Protein AF-A0A1G6PSW4-F1 (afdb_monomer_lite)

Structure (mmCIF, N/CA/C/O backbone):
data_AF-A0A1G6PSW4-F1
#
_entry.id   AF-A0A1G6PSW4-F1
#
loop_
_atom_site.group_PDB
_atom_site.id
_atom_site.type_symbol
_atom_site.label_atom_id
_atom_site.label_alt_id
_atom_site.label_comp_id
_atom_site.label_asym_id
_atom_site.label_entity_id
_atom_site.label_seq_id
_atom_site.pdbx_PDB_ins_code
_atom_site.Cartn_x
_atom_site.Cartn_y
_atom_site.Cartn_z
_atom_site.occupancy
_atom_site.B_iso_or_equiv
_atom_site.auth_seq_id
_atom_site.auth_comp_id
_atom_site.auth_asym_id
_atom_site.auth_atom_id
_atom_site.pdbx_PDB_model_num
ATOM 1 N N . MET A 1 1 ? 18.947 -7.339 -13.121 1.00 41.66 1 MET A N 1
ATOM 2 C CA . MET A 1 1 ? 17.859 -6.642 -12.406 1.00 41.66 1 MET A CA 1
ATOM 3 C C . MET A 1 1 ? 17.370 -7.594 -11.336 1.00 41.66 1 MET A C 1
ATOM 5 O O . MET A 1 1 ? 17.132 -8.744 -11.681 1.00 41.66 1 MET A O 1
ATOM 9 N N . ALA A 1 2 ? 17.347 -7.185 -10.065 1.00 48.44 2 ALA A N 1
ATOM 10 C CA . ALA A 1 2 ? 16.822 -8.041 -9.003 1.00 48.44 2 ALA A CA 1
ATOM 11 C C . ALA A 1 2 ? 15.363 -8.396 -9.331 1.00 48.44 2 ALA A C 1
ATOM 13 O O . ALA A 1 2 ? 14.599 -7.522 -9.742 1.00 48.44 2 ALA A O 1
ATOM 14 N N . GLU A 1 3 ? 14.991 -9.670 -9.221 1.00 54.16 3 GLU A N 1
ATOM 15 C CA . GLU A 1 3 ? 13.607 -10.093 -9.415 1.00 54.16 3 GLU A CA 1
ATOM 16 C C . GLU A 1 3 ? 12.763 -9.524 -8.276 1.00 54.16 3 GLU A C 1
ATOM 18 O O . GLU A 1 3 ? 12.795 -10.000 -7.143 1.00 54.16 3 GLU A O 1
ATOM 23 N N . LEU A 1 4 ? 12.039 -8.449 -8.569 1.00 62.00 4 LEU A N 1
ATOM 24 C CA . LEU A 1 4 ? 11.111 -7.856 -7.622 1.00 62.00 4 LEU A CA 1
ATOM 25 C C . LEU A 1 4 ? 9.950 -8.826 -7.386 1.00 62.00 4 LEU A C 1
ATOM 27 O O . LEU A 1 4 ? 9.280 -9.252 -8.330 1.00 62.00 4 LEU A O 1
ATOM 31 N N . ASN A 1 5 ? 9.690 -9.154 -6.119 1.00 71.69 5 ASN A N 1
ATOM 32 C CA . ASN A 1 5 ? 8.501 -9.908 -5.737 1.00 71.69 5 ASN A CA 1
ATOM 33 C C . ASN A 1 5 ? 7.255 -9.093 -6.092 1.00 71.69 5 ASN A C 1
ATOM 35 O O . ASN A 1 5 ? 7.162 -7.937 -5.689 1.00 71.69 5 ASN A O 1
ATOM 39 N N . ARG A 1 6 ? 6.281 -9.680 -6.788 1.00 76.62 6 ARG A N 1
ATOM 40 C CA . ARG A 1 6 ? 5.073 -8.969 -7.250 1.00 76.62 6 ARG A CA 1
ATOM 41 C C . ARG A 1 6 ? 3.854 -9.337 -6.417 1.00 76.62 6 ARG A C 1
ATOM 43 O O . ARG A 1 6 ? 3.868 -10.358 -5.742 1.00 76.62 6 ARG A O 1
ATOM 50 N N . TYR A 1 7 ? 2.777 -8.561 -6.495 1.00 80.00 7 TYR A N 1
ATOM 51 C CA . TYR A 1 7 ? 1.462 -8.997 -6.001 1.00 80.00 7 TYR A CA 1
ATOM 52 C C . TYR A 1 7 ? 0.574 -9.472 -7.169 1.00 80.00 7 TYR A C 1
ATOM 54 O O . TYR A 1 7 ? 0.756 -9.051 -8.304 1.00 80.00 7 TYR A O 1
ATOM 62 N N . THR A 1 8 ? -0.406 -10.341 -6.945 1.00 81.25 8 THR A N 1
ATOM 63 C CA . THR A 1 8 ? -1.374 -10.736 -7.993 1.00 81.25 8 THR A CA 1
ATOM 64 C C . THR A 1 8 ? -2.499 -9.719 -8.178 1.00 81.25 8 THR A C 1
ATOM 66 O O . THR A 1 8 ? -3.311 -9.847 -9.087 1.00 81.25 8 THR A O 1
ATOM 69 N N . VAL A 1 9 ? -2.598 -8.751 -7.269 1.00 80.12 9 VAL A N 1
ATOM 70 C CA . VAL A 1 9 ?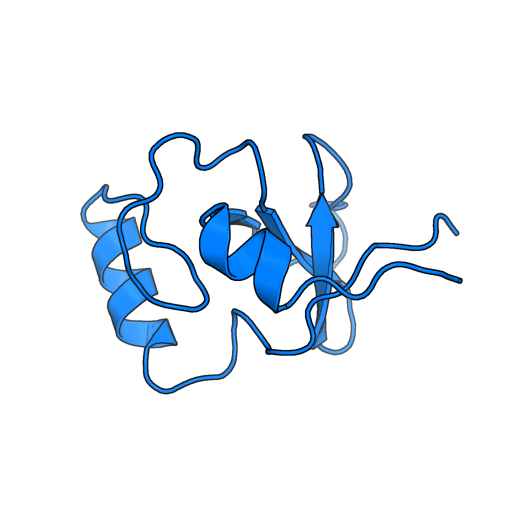 -3.583 -7.672 -7.290 1.00 80.12 9 VAL A CA 1
ATOM 71 C C . VAL A 1 9 ? -2.839 -6.354 -7.285 1.00 80.12 9 VAL A C 1
ATOM 73 O O . VAL A 1 9 ? -1.871 -6.205 -6.540 1.00 80.12 9 VAL A O 1
ATOM 76 N N . SER A 1 10 ? -3.314 -5.408 -8.088 1.00 78.62 10 SER A N 1
ATOM 77 C CA . SER A 1 10 ? -2.789 -4.054 -8.058 1.00 78.62 10 SER A CA 1
ATOM 78 C C . SER A 1 10 ? -3.189 -3.382 -6.745 1.00 78.62 10 SER A C 1
ATOM 80 O O . SER A 1 10 ? -4.385 -3.244 -6.470 1.00 78.62 10 SER A O 1
ATOM 82 N N . PRO A 1 11 ? -2.224 -2.915 -5.941 1.00 75.25 11 PRO A N 1
ATOM 83 C CA . PRO A 1 11 ? -2.501 -2.084 -4.772 1.00 75.25 11 PRO A CA 1
ATOM 84 C C . PRO A 1 11 ? -3.044 -0.695 -5.157 1.00 75.25 11 PRO A C 1
ATOM 86 O O . PRO A 1 11 ? -3.516 0.035 -4.290 1.00 75.25 11 PRO A O 1
ATOM 89 N N . PHE A 1 12 ? -2.977 -0.342 -6.449 1.00 72.06 12 PHE A N 1
ATOM 90 C CA . PHE A 1 12 ? -3.227 0.997 -6.990 1.00 72.06 12 PHE A CA 1
ATOM 91 C C . PHE A 1 12 ? -4.445 1.077 -7.914 1.00 72.06 12 PHE A C 1
ATOM 93 O O . PHE A 1 12 ? -4.853 2.168 -8.296 1.00 72.06 12 PHE A O 1
ATOM 100 N N . SER A 1 13 ? -5.042 -0.058 -8.287 1.00 64.19 13 SER A N 1
ATOM 101 C CA . SER A 1 13 ? -6.199 -0.095 -9.185 1.00 64.19 13 SER A CA 1
ATOM 102 C C . SER A 1 13 ? -7.328 -0.931 -8.586 1.00 64.19 13 SER A C 1
ATOM 104 O O . SER A 1 13 ? -7.467 -2.124 -8.861 1.00 64.19 13 SER A O 1
ATOM 106 N N . GLY A 1 14 ? -8.139 -0.288 -7.750 1.00 67.56 14 GLY A N 1
ATOM 107 C CA . GLY A 1 14 ? -9.357 -0.866 -7.194 1.00 67.56 14 GLY A CA 1
ATOM 108 C C . GLY A 1 14 ? -10.222 0.185 -6.507 1.00 67.56 14 GLY A C 1
ATOM 109 O O . GLY A 1 14 ? -9.743 1.272 -6.183 1.00 67.56 14 GLY A O 1
ATOM 110 N N . ASP A 1 15 ? -11.479 -0.167 -6.235 1.00 71.38 15 ASP A N 1
ATOM 111 C CA . ASP A 1 15 ? -12.509 0.729 -5.672 1.00 71.38 15 ASP A CA 1
ATOM 112 C C . ASP A 1 15 ? -12.091 1.408 -4.356 1.00 71.38 15 ASP A C 1
ATOM 114 O O . ASP A 1 15 ? -12.615 2.453 -3.983 1.00 71.38 15 ASP A O 1
ATOM 118 N N . ARG A 1 16 ? -11.121 0.817 -3.648 1.00 76.19 16 ARG A N 1
ATOM 119 C CA . ARG A 1 16 ? -10.630 1.287 -2.347 1.00 76.19 16 ARG A CA 1
ATOM 120 C C . ARG A 1 16 ? -9.445 2.243 -2.433 1.00 76.19 16 ARG A C 1
ATOM 122 O O . ARG A 1 16 ? -9.032 2.746 -1.393 1.00 76.19 16 ARG A O 1
ATOM 129 N N . TYR A 1 17 ? -8.882 2.492 -3.618 1.00 81.06 17 TYR A N 1
ATOM 130 C CA . TYR A 1 17 ? -7.697 3.344 -3.752 1.00 81.06 17 TYR A CA 1
ATOM 131 C C . TYR A 1 17 ? -7.949 4.742 -3.171 1.00 81.06 17 TYR A C 1
ATOM 133 O O . TYR A 1 17 ? -7.245 5.159 -2.254 1.00 81.06 17 TYR A O 1
ATOM 141 N N . SER A 1 18 ? -9.012 5.418 -3.615 1.00 83.50 18 SER A N 1
ATOM 142 C CA . SER A 1 18 ? -9.351 6.766 -3.140 1.00 83.50 18 SER A CA 1
ATOM 143 C C . SER A 1 18 ? -9.665 6.808 -1.640 1.00 83.50 18 SER A C 1
ATOM 145 O O . SER A 1 18 ? -9.295 7.760 -0.956 1.00 83.50 18 SER A O 1
ATOM 147 N N . GLU A 1 19 ? -10.310 5.770 -1.102 1.00 87.31 19 GLU A N 1
ATOM 148 C CA . GLU A 1 19 ? -10.591 5.668 0.336 1.00 87.31 19 GLU A CA 1
ATOM 149 C C . GLU A 1 19 ? -9.310 5.488 1.159 1.00 87.31 19 GLU A C 1
ATOM 151 O O . GLU A 1 19 ? -9.135 6.125 2.198 1.00 87.31 19 GLU A O 1
ATOM 156 N N . ASN A 1 20 ? -8.401 4.632 0.694 1.00 86.88 20 ASN A N 1
ATOM 157 C CA . ASN A 1 20 ? -7.127 4.378 1.357 1.00 86.88 20 ASN A CA 1
ATOM 158 C C . ASN A 1 20 ? -6.211 5.604 1.286 1.00 86.88 20 ASN A C 1
ATOM 160 O O . ASN A 1 20 ? -5.543 5.921 2.268 1.00 86.88 20 ASN A O 1
ATOM 164 N N . GLU A 1 21 ? -6.218 6.323 0.162 1.00 83.94 21 GLU A N 1
ATOM 165 C CA . GLU A 1 21 ? -5.485 7.580 0.011 1.00 83.94 21 GLU A CA 1
ATOM 166 C C . GLU A 1 21 ? -5.995 8.643 0.994 1.00 83.94 21 GLU A C 1
ATOM 168 O O . GLU A 1 21 ? -5.202 9.318 1.650 1.00 83.94 21 GLU A O 1
ATOM 173 N N . LYS A 1 22 ? -7.318 8.750 1.166 1.00 88.00 22 LYS A N 1
ATOM 174 C CA . LYS A 1 22 ? -7.909 9.655 2.156 1.00 88.00 22 LYS A CA 1
ATOM 175 C C . LYS A 1 22 ? -7.461 9.309 3.579 1.00 88.00 22 LYS A C 1
ATOM 177 O O . LYS A 1 22 ? -7.000 10.194 4.291 1.00 88.00 22 LYS A O 1
ATOM 182 N N . LYS A 1 23 ? -7.525 8.033 3.964 1.00 87.06 23 LYS A N 1
ATOM 183 C CA . LYS A 1 23 ? -7.056 7.558 5.278 1.00 87.06 23 LYS A CA 1
ATOM 184 C C . LYS A 1 23 ? -5.573 7.858 5.516 1.00 87.06 23 LYS A C 1
ATOM 186 O O . LYS A 1 23 ? -5.207 8.298 6.599 1.00 87.06 23 LYS A O 1
ATOM 191 N N . LEU A 1 24 ? -4.727 7.688 4.496 1.00 84.50 24 LEU A N 1
ATOM 192 C CA . LEU A 1 24 ? -3.310 8.071 4.566 1.00 84.50 24 LEU A CA 1
ATOM 193 C C . LEU A 1 24 ? -3.134 9.570 4.832 1.00 84.50 24 LEU A C 1
ATOM 195 O O . LEU A 1 24 ? -2.329 9.952 5.679 1.00 84.50 24 LEU A O 1
ATOM 199 N N . ARG A 1 25 ? -3.915 10.426 4.159 1.00 85.25 25 ARG A N 1
ATOM 200 C CA . ARG A 1 25 ? -3.910 11.882 4.401 1.00 85.25 25 ARG A CA 1
ATOM 201 C C . ARG A 1 25 ? -4.403 12.252 5.804 1.00 85.25 25 ARG A C 1
ATOM 203 O O . ARG A 1 25 ? -3.991 13.278 6.333 1.00 85.25 25 ARG A O 1
ATOM 210 N N . GLU A 1 26 ? -5.256 11.425 6.403 1.00 90.19 26 GLU A N 1
ATOM 211 C CA . GLU A 1 26 ? -5.745 11.565 7.783 1.00 90.19 26 GLU A CA 1
ATOM 212 C C . GLU A 1 26 ? -4.759 11.001 8.830 1.00 90.19 26 GLU A C 1
ATOM 214 O O . GLU A 1 26 ? -5.023 11.068 10.029 1.00 90.19 26 GLU A O 1
ATOM 219 N N . GLY A 1 27 ? -3.595 10.500 8.398 1.00 85.19 27 GLY A N 1
ATOM 220 C CA . GLY A 1 27 ? -2.538 9.983 9.272 1.00 85.19 27 GLY A CA 1
ATOM 221 C C . GLY A 1 27 ? -2.691 8.506 9.643 1.00 85.19 27 GLY A C 1
ATOM 222 O O . GLY A 1 27 ? -1.937 8.005 10.477 1.00 85.19 27 GLY A O 1
ATOM 223 N N . GLU A 1 28 ? -3.640 7.791 9.038 1.00 89.81 28 GLU A N 1
ATOM 224 C CA . GLU A 1 28 ? -3.747 6.341 9.184 1.00 89.81 28 GLU A CA 1
ATOM 225 C C . GLU A 1 28 ? -2.754 5.602 8.276 1.00 89.81 28 GLU A C 1
ATOM 227 O O . GLU A 1 28 ? -2.250 6.125 7.286 1.00 89.81 28 GLU A O 1
ATOM 232 N N . THR A 1 29 ? -2.529 4.321 8.570 1.00 87.75 29 THR A N 1
ATOM 233 C CA . THR A 1 29 ? -1.670 3.426 7.782 1.00 87.75 29 THR A CA 1
ATOM 234 C C . THR A 1 29 ? -2.469 2.244 7.212 1.00 87.75 29 THR A C 1
ATOM 236 O O . THR A 1 29 ? -2.257 1.091 7.603 1.00 87.75 29 THR A O 1
ATOM 239 N N . PRO A 1 30 ? -3.447 2.477 6.316 1.00 91.00 30 PRO A N 1
ATOM 240 C CA . PRO A 1 30 ? -4.243 1.406 5.732 1.00 91.00 30 PRO A CA 1
ATOM 241 C C . PRO A 1 30 ? -3.413 0.546 4.772 1.00 91.00 30 PRO A C 1
ATOM 243 O O . PRO A 1 30 ? -2.530 1.020 4.063 1.00 91.00 30 PRO A O 1
ATOM 246 N N . CYS A 1 31 ? -3.754 -0.734 4.686 1.00 89.00 31 CYS A N 1
ATOM 247 C CA . CYS A 1 31 ? -3.231 -1.622 3.661 1.00 89.00 31 CYS A CA 1
ATOM 248 C C . CYS A 1 31 ? -3.765 -1.186 2.295 1.00 89.00 31 CYS A C 1
ATOM 250 O O . CYS A 1 31 ? -4.982 -1.164 2.116 1.00 89.00 31 CYS A O 1
ATOM 252 N N . ALA A 1 32 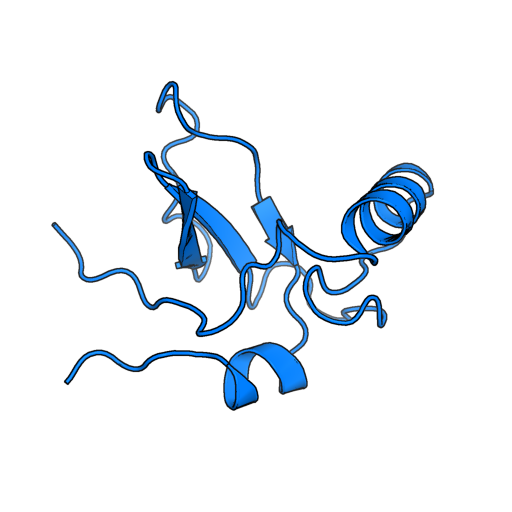? -2.894 -0.951 1.313 1.00 86.50 32 ALA A N 1
ATOM 253 C CA . ALA A 1 32 ? -3.326 -0.500 -0.016 1.00 86.50 32 ALA A CA 1
ATOM 254 C C . ALA A 1 32 ? -4.302 -1.462 -0.724 1.00 86.50 32 ALA A C 1
ATOM 256 O O . ALA A 1 32 ? -5.176 -1.021 -1.459 1.00 86.50 32 ALA A O 1
ATOM 257 N N . ILE A 1 33 ? -4.221 -2.768 -0.441 1.00 87.19 33 ILE A N 1
ATOM 258 C CA . ILE A 1 33 ? -5.092 -3.782 -1.056 1.00 87.19 33 ILE A CA 1
ATOM 259 C C . ILE A 1 33 ? -6.472 -3.852 -0.380 1.00 87.19 33 ILE A C 1
ATOM 261 O O . ILE A 1 33 ? -7.496 -3.916 -1.055 1.00 87.19 33 ILE A O 1
ATOM 265 N N . CYS A 1 34 ? -6.529 -3.898 0.957 1.00 88.94 34 CYS A N 1
ATOM 266 C CA . CYS A 1 34 ? -7.782 -4.185 1.677 1.00 88.94 34 CYS A CA 1
ATOM 267 C C . CYS A 1 34 ? -8.309 -3.044 2.558 1.00 88.94 34 CYS A C 1
ATOM 269 O O . CYS A 1 34 ? -9.450 -3.114 3.018 1.00 88.94 34 CYS A O 1
ATOM 271 N N . GLY A 1 35 ? -7.511 -2.008 2.809 1.00 89.31 35 GLY A N 1
ATOM 272 C CA . GLY A 1 35 ? -7.874 -0.839 3.614 1.00 89.31 35 GLY A CA 1
ATOM 273 C C . GLY A 1 35 ? -7.906 -1.054 5.130 1.00 89.31 35 GLY A C 1
ATOM 274 O O . GLY A 1 35 ? -8.327 -0.158 5.861 1.00 89.31 35 GLY A O 1
ATOM 275 N N . LYS A 1 36 ? -7.492 -2.231 5.621 1.00 91.38 36 LYS A N 1
ATOM 276 C CA . LYS A 1 36 ? -7.323 -2.500 7.061 1.00 91.38 36 LYS A CA 1
ATOM 277 C C . LYS A 1 36 ? -6.051 -1.837 7.585 1.00 91.38 36 LYS A C 1
ATOM 279 O O . LYS A 1 36 ? -5.058 -1.812 6.866 1.00 91.38 36 LYS A O 1
ATOM 284 N N . ALA A 1 37 ? -6.060 -1.382 8.835 1.00 90.50 37 ALA A N 1
ATOM 285 C CA . ALA A 1 37 ? -4.888 -0.787 9.475 1.00 90.50 37 ALA A CA 1
ATOM 286 C C . ALA A 1 37 ? -3.687 -1.753 9.502 1.00 90.50 37 ALA A C 1
ATOM 288 O O . ALA A 1 37 ? -3.830 -2.936 9.833 1.00 90.50 37 ALA A O 1
ATOM 289 N N . VAL A 1 38 ? -2.503 -1.236 9.177 1.00 88.50 38 VAL A N 1
ATOM 290 C CA . VAL A 1 38 ? -1.233 -1.967 9.188 1.00 88.50 38 VAL A CA 1
ATOM 291 C C . VAL A 1 38 ? -0.423 -1.534 10.405 1.00 88.50 38 VAL A C 1
ATOM 293 O O . VAL A 1 38 ? -0.089 -0.362 10.552 1.00 88.50 38 VAL A O 1
ATOM 296 N N . LYS A 1 39 ? -0.096 -2.498 11.275 1.00 83.62 39 LYS A N 1
ATOM 297 C CA . LYS A 1 39 ? 0.691 -2.260 12.498 1.00 83.62 39 LYS A CA 1
ATOM 298 C C . LYS A 1 39 ? 2.162 -1.944 12.212 1.00 83.62 39 LYS A C 1
ATOM 300 O O . LYS A 1 39 ? 2.754 -1.138 12.912 1.00 83.62 39 LYS A O 1
ATOM 305 N N . GLU A 1 40 ? 2.733 -2.589 11.196 1.00 81.88 40 GLU A N 1
ATOM 306 C CA . GLU A 1 40 ? 4.130 -2.440 10.768 1.00 81.88 40 GLU A CA 1
ATOM 307 C C . GLU A 1 40 ? 4.160 -1.983 9.290 1.00 81.88 40 GLU A C 1
ATOM 309 O O . GLU A 1 40 ? 4.414 -2.796 8.401 1.00 81.88 40 GLU A O 1
ATOM 314 N N . PRO A 1 41 ? 3.819 -0.716 8.983 1.00 72.88 41 PRO A N 1
ATOM 315 C CA . PRO A 1 41 ? 3.594 -0.244 7.607 1.00 72.88 41 PRO A CA 1
ATOM 316 C C . PRO A 1 41 ? 4.839 -0.270 6.711 1.00 72.88 41 PRO A C 1
ATOM 318 O O . PRO A 1 41 ? 4.701 -0.257 5.491 1.00 72.88 41 PRO A O 1
ATOM 321 N N . PHE A 1 42 ? 6.032 -0.344 7.303 1.00 74.81 42 PHE A N 1
ATOM 322 C CA . PHE A 1 42 ? 7.313 -0.383 6.589 1.00 74.81 42 PHE A CA 1
ATOM 323 C C . PHE A 1 42 ? 7.848 -1.805 6.363 1.00 74.81 42 PHE A C 1
ATOM 325 O O . PHE A 1 42 ? 8.832 -1.985 5.662 1.00 74.81 42 PHE A O 1
ATOM 332 N N . LYS A 1 43 ? 7.197 -2.827 6.932 1.00 79.06 43 LYS A N 1
ATOM 333 C CA . LYS A 1 43 ? 7.651 -4.226 6.843 1.00 79.06 43 LYS A CA 1
ATOM 334 C C . LYS A 1 43 ? 7.340 -4.874 5.501 1.00 79.06 43 LYS A C 1
ATOM 336 O O . LYS A 1 43 ? 8.111 -5.670 4.989 1.00 79.06 43 LYS A O 1
ATOM 341 N N . HIS A 1 44 ? 6.171 -4.566 4.954 1.00 81.75 44 HIS A N 1
ATOM 342 C CA . HIS A 1 44 ? 5.773 -5.006 3.628 1.00 81.75 44 HIS A CA 1
ATOM 343 C C . HIS A 1 44 ? 5.194 -3.809 2.912 1.00 81.75 44 HIS A C 1
ATOM 345 O O . HIS A 1 44 ? 4.213 -3.219 3.369 1.00 81.75 44 HIS A O 1
ATOM 351 N N . GLN A 1 45 ? 5.801 -3.459 1.792 1.00 79.00 45 GLN A N 1
ATOM 352 C CA . GLN A 1 45 ? 5.415 -2.283 1.039 1.00 79.00 45 GLN A CA 1
ATOM 353 C C . GLN A 1 45 ? 5.012 -2.666 -0.378 1.00 79.00 45 GLN A C 1
ATOM 355 O O . GLN A 1 45 ? 5.303 -3.763 -0.846 1.00 79.00 45 GLN A O 1
ATOM 360 N N . ALA A 1 46 ? 4.269 -1.786 -1.028 1.00 79.12 46 ALA A N 1
ATOM 361 C CA . ALA A 1 46 ? 4.026 -1.805 -2.454 1.00 79.12 46 ALA A CA 1
ATOM 362 C C . ALA A 1 46 ? 4.562 -0.508 -3.043 1.00 79.12 46 ALA A C 1
ATOM 364 O O . ALA A 1 46 ? 4.217 0.572 -2.560 1.00 79.12 46 ALA A O 1
ATOM 365 N N . VAL A 1 47 ? 5.365 -0.629 -4.090 1.00 75.19 47 VAL A N 1
ATOM 366 C CA . VAL A 1 47 ? 5.914 0.501 -4.847 1.00 75.19 47 VAL A CA 1
ATOM 367 C C . VAL A 1 47 ? 5.532 0.355 -6.305 1.00 75.19 47 VAL A C 1
ATOM 369 O O . VAL A 1 47 ? 5.515 -0.769 -6.804 1.00 75.19 47 VAL A O 1
ATOM 372 N N . VAL A 1 48 ? 5.208 1.461 -6.974 1.00 71.38 48 VAL A N 1
ATOM 373 C CA . VAL A 1 48 ? 5.032 1.454 -8.431 1.00 71.38 48 VAL A CA 1
ATOM 374 C C . VAL A 1 48 ? 6.411 1.446 -9.072 1.00 71.38 48 VAL A C 1
ATOM 376 O O . VAL A 1 48 ? 7.208 2.346 -8.824 1.00 71.38 48 VAL A O 1
ATOM 379 N N . VAL A 1 49 ? 6.673 0.435 -9.894 1.00 66.56 49 VAL A N 1
ATOM 380 C CA . VAL A 1 49 ? 7.816 0.415 -10.812 1.00 66.56 49 VAL A CA 1
ATOM 381 C C . VAL A 1 49 ? 7.276 0.574 -12.231 1.00 66.56 49 VAL A C 1
ATOM 383 O O . VAL A 1 49 ? 6.197 0.058 -12.543 1.00 66.56 49 VAL A O 1
ATOM 386 N N . GLY A 1 50 ? 7.967 1.365 -13.059 1.00 56.81 50 GLY A N 1
ATOM 387 C CA . GLY A 1 50 ? 7.477 1.848 -14.354 1.00 56.81 50 GLY A CA 1
ATOM 388 C C . GLY A 1 50 ? 6.692 0.812 -15.176 1.00 56.81 50 GLY A C 1
ATOM 389 O O . GLY A 1 50 ? 7.061 -0.356 -15.256 1.00 56.81 50 GLY A O 1
ATOM 390 N N . GLY A 1 51 ? 5.587 1.248 -15.792 1.00 57.31 51 GLY A N 1
ATOM 391 C CA . GLY A 1 51 ? 4.679 0.374 -16.551 1.00 57.31 51 GLY A CA 1
ATOM 392 C C . GLY A 1 51 ? 3.491 -0.181 -15.754 1.00 57.31 51 GLY A C 1
ATOM 393 O O . GLY A 1 51 ? 2.725 -0.978 -16.291 1.00 57.31 51 GLY A O 1
ATOM 394 N N . GLY A 1 52 ? 3.302 0.265 -14.507 1.00 56.97 52 GLY A N 1
ATOM 395 C CA . GLY A 1 52 ? 2.176 -0.140 -13.661 1.00 56.97 52 GLY A CA 1
ATOM 396 C C . GLY A 1 52 ? 2.402 -1.453 -12.915 1.00 56.97 52 GLY A C 1
ATOM 397 O O . GLY A 1 52 ? 1.431 -2.039 -12.454 1.00 56.97 52 GLY A O 1
ATOM 398 N N . ASP A 1 53 ? 3.650 -1.916 -12.800 1.00 56.91 53 ASP A N 1
ATOM 399 C CA . ASP A 1 53 ? 4.016 -3.070 -11.977 1.00 56.91 53 ASP A CA 1
ATOM 400 C C . ASP A 1 53 ? 4.167 -2.650 -10.504 1.00 56.91 53 ASP A C 1
ATOM 402 O O . ASP A 1 53 ? 4.385 -1.478 -10.181 1.00 56.91 53 ASP A O 1
ATOM 406 N N . TRP A 1 54 ? 4.056 -3.617 -9.590 1.00 68.44 54 TRP A N 1
ATOM 407 C CA . TRP A 1 54 ? 4.146 -3.365 -8.152 1.00 68.44 54 TRP A CA 1
ATOM 408 C C . TRP A 1 54 ? 5.013 -4.395 -7.436 1.00 68.44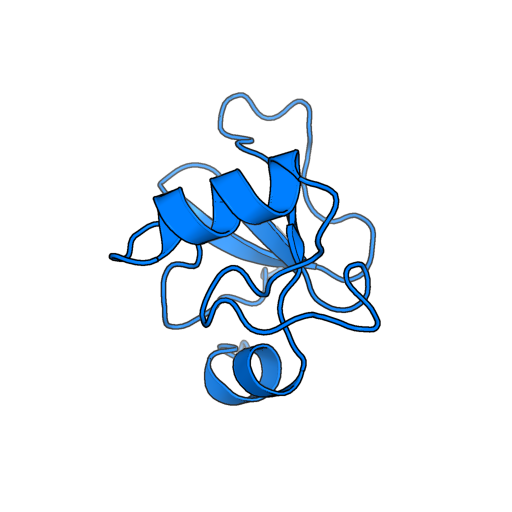 54 TRP A C 1
ATOM 410 O O . TRP A 1 54 ? 4.871 -5.601 -7.655 1.00 68.44 54 TRP A O 1
ATOM 420 N N . ALA A 1 55 ? 5.890 -3.917 -6.553 1.00 62.00 55 ALA A N 1
ATOM 421 C CA . ALA A 1 55 ? 6.864 -4.759 -5.867 1.00 62.00 55 ALA A CA 1
ATOM 422 C C . ALA A 1 55 ? 6.700 -4.774 -4.344 1.00 62.00 55 ALA A C 1
ATOM 424 O O . ALA A 1 55 ? 6.420 -3.741 -3.743 1.00 62.00 55 ALA A O 1
ATOM 425 N N . SER A 1 56 ? 6.927 -5.938 -3.727 1.00 66.38 56 SER A N 1
ATOM 426 C CA . SER A 1 56 ? 7.169 -6.060 -2.290 1.00 66.38 56 SER A CA 1
ATOM 427 C C . SER A 1 56 ? 8.622 -5.747 -1.982 1.00 66.38 56 SER A C 1
ATOM 429 O O . SER A 1 56 ? 9.503 -6.502 -2.391 1.00 66.38 56 SER A O 1
ATOM 431 N N . THR A 1 57 ? 8.861 -4.686 -1.220 1.00 60.69 57 THR A N 1
ATOM 432 C CA . THR A 1 57 ? 10.202 -4.306 -0.763 1.00 60.69 57 THR A CA 1
ATOM 433 C C . THR A 1 57 ? 10.284 -4.469 0.751 1.00 60.69 57 THR A C 1
ATOM 435 O O . THR A 1 57 ? 9.317 -4.178 1.459 1.00 60.69 57 THR A O 1
ATOM 438 N N . GLU A 1 58 ? 11.425 -4.953 1.235 1.00 57.31 58 GLU A N 1
ATOM 439 C CA . GLU A 1 58 ? 11.881 -4.686 2.597 1.00 57.31 58 GLU A CA 1
ATOM 440 C C . GLU A 1 58 ? 12.881 -3.519 2.464 1.00 57.31 58 GLU A C 1
ATOM 442 O O . GLU A 1 58 ? 13.870 -3.603 1.740 1.00 57.31 58 GLU A O 1
ATOM 447 N N . GLU A 1 59 ? 12.497 -2.383 3.038 1.00 51.22 59 GLU A N 1
ATOM 448 C CA . GLU A 1 59 ? 13.220 -1.112 3.216 1.00 51.22 59 GLU A CA 1
ATOM 449 C C . GLU A 1 59 ? 13.688 -0.259 2.011 1.00 51.22 59 GLU A C 1
ATOM 451 O O . GLU A 1 59 ? 13.482 0.945 2.100 1.00 51.22 59 GLU A O 1
ATOM 456 N N . GLU A 1 60 ? 14.225 -0.746 0.884 1.00 49.72 60 GLU A N 1
ATOM 457 C CA . GLU A 1 60 ? 14.930 0.194 -0.044 1.00 49.72 60 GLU A CA 1
ATOM 458 C C . GLU A 1 60 ? 14.902 -0.142 -1.553 1.00 49.72 60 GLU A C 1
ATOM 460 O O . GLU A 1 60 ? 15.829 0.186 -2.286 1.00 49.72 60 GLU A O 1
ATOM 465 N N . ALA A 1 61 ? 13.864 -0.799 -2.083 1.00 53.41 61 ALA A N 1
ATOM 466 C CA . ALA A 1 61 ? 13.911 -1.235 -3.493 1.00 53.41 61 ALA A CA 1
ATOM 467 C C . ALA A 1 61 ? 13.278 -0.278 -4.526 1.00 53.41 61 ALA A C 1
ATOM 469 O O . ALA A 1 61 ? 13.309 -0.596 -5.714 1.00 53.41 61 ALA A O 1
ATOM 470 N N . ALA A 1 62 ? 12.694 0.855 -4.118 1.00 58.06 62 ALA A N 1
ATOM 471 C CA . ALA A 1 62 ? 12.162 1.836 -5.068 1.00 58.06 62 ALA A CA 1
ATOM 472 C C . ALA A 1 62 ? 13.144 2.983 -5.289 1.00 58.06 62 ALA A C 1
ATOM 474 O O . ALA A 1 62 ? 13.454 3.727 -4.361 1.00 58.06 62 ALA A O 1
ATOM 475 N N . ASP A 1 63 ? 13.584 3.137 -6.534 1.00 63.84 63 ASP A N 1
ATOM 476 C CA . ASP A 1 63 ? 14.297 4.325 -6.978 1.00 63.84 63 ASP A CA 1
ATOM 477 C C . ASP A 1 63 ? 13.312 5.502 -7.021 1.00 63.84 63 ASP A C 1
ATOM 479 O O . ASP A 1 63 ? 12.427 5.560 -7.873 1.00 63.84 63 ASP A O 1
ATOM 483 N N . VAL A 1 64 ? 13.428 6.414 -6.056 1.00 67.94 64 VAL A N 1
ATOM 484 C CA . VAL A 1 64 ? 12.577 7.610 -5.965 1.00 67.94 64 VAL A CA 1
ATOM 485 C C . VAL A 1 64 ? 12.882 8.634 -7.060 1.00 67.94 64 VAL A C 1
ATOM 487 O O . VAL A 1 64 ? 12.086 9.552 -7.262 1.00 67.94 64 VAL A O 1
ATOM 490 N N . GLU A 1 65 ? 14.023 8.497 -7.740 1.00 69.56 65 GLU A N 1
ATOM 491 C CA . GLU A 1 65 ? 14.414 9.327 -8.880 1.00 69.56 65 GLU A CA 1
ATOM 492 C C . GLU A 1 65 ? 13.881 8.765 -10.209 1.00 69.56 65 GLU A C 1
ATOM 494 O O . GLU A 1 65 ? 13.937 9.454 -11.233 1.00 69.56 65 GLU A O 1
ATOM 499 N N . ASP A 1 66 ? 13.311 7.551 -10.210 1.00 65.88 66 ASP A N 1
ATOM 500 C CA . ASP A 1 66 ? 12.657 6.985 -11.387 1.00 65.88 66 ASP A CA 1
ATOM 501 C C . ASP A 1 66 ? 11.434 7.847 -11.764 1.00 65.88 66 ASP A C 1
ATOM 503 O O . ASP A 1 66 ? 10.549 8.080 -10.935 1.00 65.88 66 ASP A O 1
ATOM 507 N N . PRO A 1 67 ? 11.322 8.322 -13.017 1.00 63.19 67 PRO A N 1
ATOM 508 C CA . PRO A 1 67 ? 10.205 9.169 -13.445 1.00 63.19 67 PRO A CA 1
ATOM 509 C C . PRO A 1 67 ? 8.839 8.459 -13.406 1.00 63.19 67 PRO A C 1
ATOM 511 O O . PRO A 1 67 ? 7.801 9.112 -13.525 1.00 63.19 67 PRO A O 1
ATOM 514 N N . GLY A 1 68 ? 8.821 7.134 -13.267 1.00 65.06 68 GLY A N 1
ATOM 515 C CA . GLY A 1 68 ? 7.647 6.303 -13.029 1.00 65.06 68 GLY A CA 1
ATOM 516 C C . GLY A 1 68 ? 7.386 5.989 -11.553 1.00 65.06 68 GLY A C 1
ATOM 517 O O . GLY A 1 68 ? 6.421 5.274 -11.268 1.00 65.06 68 GLY A O 1
ATOM 518 N N . TYR A 1 69 ? 8.189 6.501 -10.615 1.00 71.50 69 TYR A N 1
ATOM 519 C CA . TYR A 1 69 ? 7.941 6.356 -9.184 1.00 71.50 69 TYR A CA 1
ATOM 520 C C . TYR A 1 69 ? 6.691 7.137 -8.773 1.00 71.50 69 TYR A C 1
ATOM 522 O O . TYR A 1 69 ? 6.604 8.355 -8.922 1.00 71.50 69 TYR A O 1
ATOM 530 N N . MET A 1 70 ? 5.705 6.427 -8.225 1.00 69.06 70 MET A N 1
ATOM 531 C CA . MET A 1 70 ? 4.440 7.034 -7.793 1.00 69.06 70 MET A CA 1
ATOM 532 C C . MET A 1 70 ? 4.242 7.018 -6.275 1.00 69.06 70 MET A C 1
ATOM 534 O O . MET A 1 70 ? 3.260 7.578 -5.796 1.00 69.06 70 MET A O 1
ATOM 538 N N . GLY A 1 71 ? 5.157 6.408 -5.514 1.00 71.94 71 GLY A N 1
ATOM 539 C CA . GLY A 1 71 ? 5.092 6.344 -4.054 1.00 71.94 71 GLY A CA 1
ATOM 540 C C . GLY A 1 71 ? 5.234 4.935 -3.479 1.00 71.94 71 GLY A C 1
ATOM 541 O O . GLY A 1 71 ? 5.392 3.945 -4.201 1.00 71.94 71 GLY A O 1
ATOM 542 N N . VAL A 1 72 ? 5.142 4.867 -2.149 1.00 76.88 72 VAL A N 1
ATOM 543 C CA . VAL A 1 72 ? 5.217 3.636 -1.356 1.00 76.88 72 VAL A CA 1
ATOM 544 C C . VAL A 1 72 ? 3.986 3.528 -0.461 1.00 76.88 72 VAL A C 1
ATOM 546 O O . VAL A 1 72 ? 3.626 4.479 0.231 1.00 76.88 72 VAL A O 1
ATOM 549 N N . TRP A 1 73 ? 3.363 2.350 -0.428 1.00 80.56 73 TRP A N 1
ATOM 550 C CA . TRP A 1 73 ? 2.197 2.083 0.409 1.00 80.56 73 TRP A CA 1
ATOM 551 C C . TRP A 1 73 ? 2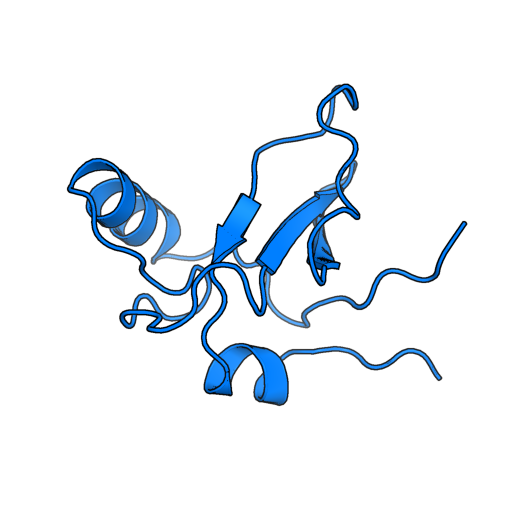.373 0.832 1.260 1.00 80.56 73 TRP A C 1
ATOM 553 O O . TRP A 1 73 ? 2.877 -0.187 0.792 1.00 80.56 73 TRP A O 1
ATOM 563 N N . GLY A 1 74 ? 1.894 0.882 2.502 1.00 84.75 74 GLY A N 1
ATOM 564 C CA . GLY A 1 74 ? 1.936 -0.261 3.409 1.00 84.75 74 GLY A CA 1
ATOM 565 C C . GLY A 1 74 ? 1.020 -1.405 2.963 1.00 84.75 74 GLY A C 1
ATOM 566 O O . GLY A 1 74 ? -0.121 -1.200 2.533 1.00 84.75 74 GLY A O 1
ATOM 567 N N . ILE A 1 75 ? 1.495 -2.638 3.121 1.00 87.12 75 ILE A N 1
ATOM 568 C CA . ILE A 1 75 ? 0.745 -3.868 2.868 1.00 87.12 75 ILE A CA 1
ATOM 569 C C . ILE A 1 75 ? 0.640 -4.664 4.170 1.00 87.12 75 ILE A C 1
ATOM 571 O O . ILE A 1 75 ? 1.626 -4.978 4.826 1.00 87.12 75 ILE A O 1
ATOM 575 N N . GLY A 1 76 ? -0.584 -5.018 4.564 1.00 89.44 76 GLY A N 1
ATOM 576 C CA . GLY A 1 76 ? -0.800 -5.864 5.737 1.00 89.44 76 GLY A CA 1
ATOM 577 C C . GLY A 1 76 ? -0.292 -7.288 5.501 1.00 89.44 76 GLY A C 1
ATOM 578 O O . GLY A 1 76 ? -0.455 -7.821 4.404 1.00 89.44 76 GLY A O 1
ATOM 579 N N . VAL A 1 77 ? 0.247 -7.932 6.543 1.00 88.00 77 VAL A N 1
ATOM 580 C CA . VAL A 1 77 ? 0.833 -9.289 6.475 1.00 88.00 77 VAL A CA 1
ATOM 581 C C . VAL A 1 77 ? -0.100 -10.331 5.844 1.00 88.00 77 VAL A C 1
ATOM 583 O O . VAL A 1 77 ? 0.352 -11.182 5.080 1.00 88.00 77 VAL A O 1
ATOM 586 N N . ASP A 1 78 ? -1.408 -10.234 6.093 1.00 90.19 78 ASP A N 1
ATOM 587 C CA . ASP A 1 78 ? -2.400 -11.142 5.510 1.00 90.19 78 ASP A CA 1
ATOM 588 C C . ASP A 1 78 ? -2.495 -10.980 3.987 1.00 90.19 78 ASP A C 1
ATOM 590 O O . ASP A 1 78 ? -2.533 -11.965 3.251 1.00 90.19 78 ASP A O 1
ATOM 594 N N . CYS A 1 79 ? -2.511 -9.734 3.501 1.00 89.00 79 CYS A N 1
ATOM 595 C CA . CYS A 1 79 ? -2.550 -9.442 2.067 1.00 89.00 79 CYS A CA 1
ATOM 596 C C . CYS A 1 79 ? -1.215 -9.762 1.404 1.00 89.00 79 CYS A C 1
ATOM 598 O O . CYS A 1 79 ? -1.215 -10.324 0.312 1.00 89.00 79 CYS A O 1
ATOM 600 N N . HIS A 1 80 ? -0.105 -9.472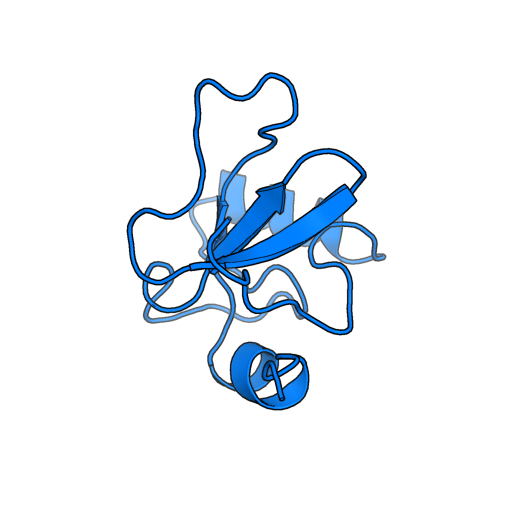 2.085 1.00 86.88 80 HIS A N 1
ATOM 601 C CA . HIS A 1 80 ? 1.222 -9.840 1.623 1.00 86.88 80 HIS A CA 1
ATOM 602 C C . HIS A 1 80 ? 1.293 -11.353 1.380 1.00 86.88 80 HIS A C 1
ATOM 604 O O . HIS A 1 80 ? 1.495 -11.787 0.254 1.00 86.88 80 HIS A O 1
ATOM 610 N N . ARG A 1 81 ? 0.982 -12.182 2.383 1.00 88.38 81 ARG A N 1
ATOM 611 C CA . ARG A 1 81 ? 1.011 -13.651 2.239 1.00 88.38 81 ARG A CA 1
ATOM 612 C C . ARG A 1 81 ? 0.067 -14.186 1.165 1.00 88.38 81 ARG A C 1
ATOM 614 O O . ARG A 1 81 ? 0.393 -15.176 0.519 1.00 88.38 81 ARG A O 1
ATOM 621 N N . LYS A 1 82 ? -1.111 -13.576 1.019 1.00 89.44 82 LYS A N 1
ATOM 622 C CA . LYS A 1 82 ? -2.150 -14.056 0.103 1.00 89.44 82 LYS A CA 1
ATOM 623 C C . LYS A 1 82 ? -1.844 -13.735 -1.357 1.00 89.44 82 LYS A C 1
ATOM 625 O O . LYS A 1 82 ? -2.155 -14.548 -2.221 1.00 89.44 82 LYS A O 1
ATOM 630 N N . TYR A 1 83 ? -1.311 -12.547 -1.621 1.00 87.06 83 TYR A N 1
ATOM 631 C CA . TYR A 1 83 ? -1.193 -12.030 -2.979 1.00 87.06 83 TYR A CA 1
ATOM 632 C C . TYR A 1 83 ? 0.247 -11.970 -3.486 1.00 87.06 83 TYR A C 1
ATOM 634 O O . TYR A 1 83 ? 0.426 -11.681 -4.661 1.00 87.06 83 TYR A O 1
ATOM 642 N N . LEU A 1 84 ? 1.267 -12.227 -2.659 1.00 85.44 84 LEU A N 1
ATOM 643 C CA . LEU A 1 84 ? 2.660 -12.237 -3.110 1.00 85.44 84 LEU A CA 1
ATOM 644 C C . LEU A 1 84 ? 2.911 -13.375 -4.109 1.00 85.44 84 LEU A C 1
ATOM 646 O O . LEU A 1 84 ? 2.699 -14.552 -3.815 1.00 85.44 84 LEU A O 1
ATOM 650 N N . ILE A 1 85 ? 3.434 -13.011 -5.272 1.00 80.06 85 ILE A N 1
ATOM 651 C CA . ILE A 1 85 ? 4.002 -13.907 -6.266 1.00 80.06 85 ILE A CA 1
ATOM 652 C C . ILE A 1 85 ? 5.446 -14.158 -5.853 1.00 80.06 85 ILE A C 1
ATOM 654 O O . ILE A 1 85 ? 6.280 -13.254 -5.894 1.00 80.06 85 ILE A O 1
ATOM 658 N N . LYS A 1 86 ? 5.733 -15.394 -5.450 1.00 67.88 86 LYS A N 1
ATOM 659 C CA . LYS A 1 86 ? 7.105 -15.834 -5.206 1.00 67.88 86 LYS A CA 1
ATOM 660 C C . LYS A 1 86 ? 7.776 -16.112 -6.559 1.00 67.88 86 LYS A C 1
ATOM 662 O O . LYS A 1 86 ? 7.183 -16.866 -7.339 1.00 67.88 86 LYS A O 1
ATOM 667 N N . PRO A 1 87 ? 8.954 -15.536 -6.854 1.00 57.94 87 PRO A N 1
ATOM 668 C CA . PRO A 1 87 ? 9.745 -15.960 -8.003 1.00 57.94 87 PRO A CA 1
ATOM 669 C C . PRO A 1 87 ? 10.060 -17.459 -7.873 1.00 57.94 87 PRO A C 1
ATOM 671 O O . PRO A 1 87 ? 10.164 -17.981 -6.758 1.00 57.94 87 PRO A O 1
ATOM 674 N N . LYS A 1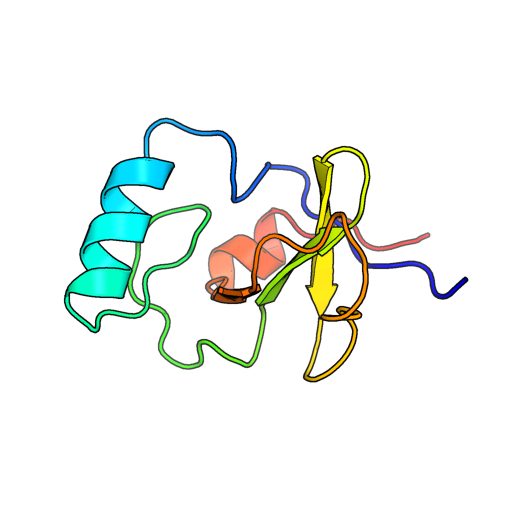 88 ? 10.087 -18.159 -9.011 1.00 53.12 88 LYS A N 1
ATOM 675 C CA . LYS A 1 88 ? 10.395 -19.594 -9.084 1.00 53.12 88 LYS A CA 1
ATOM 676 C C . LYS A 1 88 ? 11.893 -19.830 -9.070 1.00 53.12 88 LYS A C 1
ATOM 678 O O . LYS A 1 88 ? 12.589 -19.066 -9.764 1.00 53.12 88 LYS A O 1
#

pLDDT: mean 75.17, std 12.58, range [41.66, 91.38]

Secondary structure (DSSP, 8-state):
----EEESS-SSSSTTHHHHHHHHHTT--B-TTT--B-SSTTTSEEEEETTTEEEE-SSS---TTSTT---EEE--HHHHHHHEE---

Foldseek 3Di:
DPPFWFFQDQLCDDPCQVVLVVCVVVVFQAASNPGHGAPCQQQWKWWFDPPRTIGTDNHDDDDPPPPRTPDIHGHHPVRCVPTIDDDD

Radius of gyration: 12.15 Å; chains: 1; bounding box: 30×32×29 Å

Sequence (88 aa):
MAELNRYTVSPFSGDRYSENEKKLREGETPCAICGKAVKEPFKHQAVVVGGGDWASTEEEAADVEDPGYMGVWGIGVDCHRKYLIKPK

Organism: NCBI:txid489632